Protein AF-D4IKH2-F1 (afdb_monomer_lite)

pLDDT: mean 87.15, std 9.0, range [51.66, 96.0]

Organism: NCBI:txid717959

Secondary structure (DSSP, 8-state):
-PPPHHHHHHHHHHHHHHHHHHHHHHHHHHHHHHHHHHHHHHHHHTT-EEEE-TTSS-EEEEEEETTEEEEEEEE--TTSS--EEEEEEEEEETTEEEEEETTEEEEEEEEGGGTEEEETTTEEEEEHHHHH-

Foldseek 3Di:
DDDDPVRVVVVVVVVVVVVVVVVVVVVVVVVVVVVVVVVLVVVCCLVAAKWAAPVRQKIKGWDADPQGIKMWIWGQDPVNPDIDIFIWDWHDDPNWIWIDGPNDIDTKDADVVQQWIQDVVRGIIHHPVVVPD

Sequence (133 aa):
MFKSKKKRAIESAIEHLSATLRHAAESLAAVADDVRVSRAEIRRDYICGGWTTPDLNRGLIISKLPEGYNAAIYTPPLNRKRTRLMRVFVRVDGDVLKACYDGVEHTITTNPLHDSITFPGYGTFLRDDQIFG

Structure (mmCIF, N/CA/C/O backbone):
data_AF-D4IKH2-F1
#
_entry.id   AF-D4IKH2-F1
#
loop_
_atom_site.group_PDB
_atom_site.id
_atom_site.type_symbol
_atom_site.label_atom_id
_atom_site.label_alt_id
_atom_site.label_comp_id
_atom_site.label_asym_id
_atom_site.label_entity_id
_atom_site.label_seq_id
_atom_site.pdbx_PDB_ins_code
_atom_site.Cartn_x
_atom_site.Cartn_y
_atom_site.Cartn_z
_atom_site.occupancy
_atom_site.B_iso_or_equiv
_atom_site.auth_seq_id
_atom_site.auth_comp_id
_atom_site.auth_asym_id
_atom_site.auth_atom_id
_atom_site.pdbx_PDB_model_num
ATOM 1 N N . MET A 1 1 ? -50.754 -10.958 41.513 1.00 51.66 1 MET A N 1
ATOM 2 C CA . MET A 1 1 ? -49.808 -10.306 42.449 1.00 51.66 1 MET A CA 1
ATOM 3 C C . MET A 1 1 ? -49.255 -9.041 41.789 1.00 51.66 1 MET A C 1
ATOM 5 O O . MET A 1 1 ? -48.460 -9.145 40.864 1.00 51.66 1 MET A O 1
ATOM 9 N N . PHE A 1 2 ? -49.737 -7.851 42.163 1.00 57.47 2 PHE A N 1
ATOM 10 C CA . PHE A 1 2 ? -49.299 -6.592 41.541 1.00 57.47 2 PHE A CA 1
ATOM 11 C C . PHE A 1 2 ? -47.876 -6.232 42.002 1.00 57.47 2 PHE A C 1
ATOM 13 O O . PHE A 1 2 ? -47.635 -6.074 43.196 1.00 57.47 2 PHE A O 1
ATOM 20 N N . LYS A 1 3 ? -46.920 -6.092 41.070 1.00 64.56 3 LYS A N 1
ATOM 21 C CA . LYS A 1 3 ? -45.571 -5.582 41.390 1.00 64.56 3 LYS A CA 1
ATOM 22 C C . LYS A 1 3 ? -45.677 -4.152 41.936 1.00 64.56 3 LYS A C 1
ATOM 24 O O . LYS A 1 3 ? -46.371 -3.329 41.330 1.00 64.56 3 LYS A O 1
ATOM 29 N N . SER A 1 4 ? -44.970 -3.857 43.032 1.00 81.00 4 SER A N 1
ATOM 30 C CA . SER A 1 4 ? -44.940 -2.513 43.625 1.00 81.00 4 SER A CA 1
ATOM 31 C C . SER A 1 4 ? -44.382 -1.483 42.632 1.00 81.00 4 SER A C 1
ATOM 33 O O . SER A 1 4 ? -43.549 -1.818 41.785 1.00 81.00 4 SER A O 1
ATOM 35 N N . LYS A 1 5 ? -44.819 -0.218 42.737 1.00 82.81 5 LYS A N 1
ATOM 36 C CA . LYS A 1 5 ? -44.325 0.887 41.888 1.00 82.81 5 LYS A CA 1
ATOM 37 C C . LYS A 1 5 ? -42.793 0.969 41.884 1.00 82.81 5 LYS A C 1
ATOM 39 O O . LYS A 1 5 ? -42.197 1.139 40.827 1.00 82.81 5 LYS A O 1
ATOM 44 N N . LYS A 1 6 ? -42.163 0.754 43.045 1.00 84.62 6 LYS A N 1
ATOM 45 C CA . LYS A 1 6 ? -40.702 0.741 43.202 1.00 84.62 6 LYS A CA 1
ATOM 46 C C . LYS A 1 6 ? -40.045 -0.366 4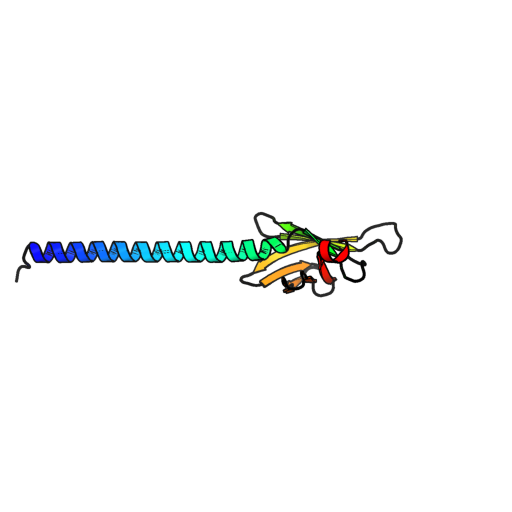2.371 1.00 84.62 6 LYS A C 1
ATOM 48 O O . LYS A 1 6 ? -39.041 -0.114 41.722 1.00 84.62 6 LYS A O 1
ATOM 53 N N . LYS A 1 7 ? -40.639 -1.565 42.333 1.00 89.12 7 LYS A N 1
ATOM 54 C CA . LYS A 1 7 ? -40.121 -2.685 41.531 1.00 89.12 7 LYS A CA 1
ATOM 55 C C . LYS A 1 7 ? -40.190 -2.396 40.027 1.00 89.12 7 LYS A C 1
ATOM 57 O O . LYS A 1 7 ? -39.214 -2.649 39.338 1.00 89.12 7 LYS A O 1
ATOM 62 N N . ARG A 1 8 ? -41.289 -1.810 39.533 1.00 87.75 8 ARG A N 1
ATOM 63 C CA . ARG A 1 8 ? -41.405 -1.421 38.110 1.00 87.75 8 ARG A CA 1
ATOM 64 C C . ARG A 1 8 ? -40.421 -0.320 37.719 1.00 87.75 8 ARG A C 1
ATOM 66 O O . ARG A 1 8 ? -39.852 -0.382 36.641 1.00 87.75 8 ARG A O 1
ATOM 73 N N . ALA A 1 9 ? -40.211 0.661 38.597 1.00 89.50 9 ALA A N 1
ATOM 74 C CA . ALA A 1 9 ? -39.242 1.729 38.357 1.00 89.50 9 ALA A CA 1
ATOM 75 C C . ALA A 1 9 ? -37.807 1.185 38.265 1.00 89.50 9 ALA A C 1
ATOM 77 O O . ALA A 1 9 ? -37.058 1.583 37.381 1.00 89.50 9 ALA A O 1
ATOM 78 N N . ILE A 1 10 ? -37.447 0.235 39.135 1.00 91.62 10 ILE A N 1
ATOM 79 C CA . ILE A 1 10 ? -36.143 -0.440 39.086 1.00 91.62 10 ILE A CA 1
ATOM 80 C C . ILE A 1 10 ? -36.005 -1.270 37.804 1.00 91.62 10 ILE A C 1
ATOM 82 O O . ILE A 1 10 ? -34.982 -1.174 37.139 1.00 91.62 10 ILE A O 1
ATOM 86 N N . GLU A 1 11 ? -37.025 -2.049 37.433 1.00 92.00 11 GLU A N 1
ATOM 87 C CA . GLU A 1 11 ? -37.016 -2.847 36.195 1.00 92.00 11 GLU A CA 1
ATOM 88 C C . GLU A 1 11 ? -36.828 -1.955 34.955 1.00 92.00 11 GLU A C 1
ATOM 90 O O . GLU A 1 11 ? -35.943 -2.219 34.146 1.00 92.00 11 GLU A O 1
ATOM 95 N N . SER A 1 12 ? -37.558 -0.841 34.868 1.00 93.19 12 SER A N 1
ATOM 96 C CA . SER A 1 12 ? -37.418 0.127 33.772 1.00 93.19 12 SER A CA 1
ATOM 97 C C . SER A 1 12 ? -36.043 0.811 33.749 1.00 93.19 12 SER A C 1
ATOM 99 O O . SER A 1 12 ? -35.470 0.998 32.677 1.00 93.19 12 SER A O 1
ATOM 101 N N . ALA A 1 13 ? -35.471 1.142 34.912 1.00 92.94 13 ALA A N 1
ATOM 102 C CA . ALA A 1 13 ? -34.124 1.710 34.991 1.00 92.94 13 ALA A CA 1
ATOM 103 C C . ALA A 1 13 ? -33.046 0.711 34.534 1.00 92.94 13 ALA A C 1
ATOM 105 O O . ALA A 1 13 ? -32.101 1.099 33.848 1.00 92.94 13 ALA A O 1
ATOM 106 N N . ILE A 1 14 ? -33.201 -0.574 34.872 1.00 94.75 14 ILE A N 1
ATOM 107 C CA . ILE A 1 14 ? -32.309 -1.649 34.414 1.00 94.75 14 ILE A CA 1
ATOM 108 C C . ILE A 1 14 ? -32.426 -1.839 32.900 1.00 94.75 14 ILE A C 1
ATOM 110 O O . ILE A 1 14 ? -31.402 -1.970 32.229 1.00 94.75 14 ILE A O 1
ATOM 114 N N . GLU A 1 15 ? -33.642 -1.837 32.349 1.00 95.25 15 GLU A N 1
ATOM 115 C CA . GLU A 1 15 ? -33.862 -1.930 30.900 1.00 95.25 15 GLU A CA 1
ATOM 116 C C . GLU A 1 15 ? -33.206 -0.762 30.163 1.00 95.25 15 GLU A C 1
ATOM 118 O O . GLU A 1 15 ? -32.464 -0.981 29.204 1.00 95.25 15 GLU A O 1
ATOM 123 N N . HIS A 1 16 ? -33.401 0.465 30.655 1.00 95.06 16 HIS A N 1
ATOM 124 C CA . HIS A 1 16 ? -32.779 1.648 30.072 1.00 95.06 16 HIS A CA 1
ATOM 125 C C . HIS A 1 16 ? -31.251 1.570 30.144 1.00 95.06 16 HIS A C 1
ATOM 127 O O . HIS A 1 16 ? -30.580 1.798 29.140 1.00 95.06 16 HIS A O 1
ATOM 133 N N . LEU A 1 17 ? -30.685 1.210 31.301 1.00 94.44 17 LEU A N 1
ATOM 134 C CA . LEU A 1 17 ? -29.238 1.051 31.450 1.00 94.44 17 LEU A CA 1
ATOM 135 C C . LEU A 1 17 ? -28.695 -0.027 30.502 1.00 94.44 17 LEU A C 1
ATOM 137 O O . LEU A 1 17 ? -27.667 0.177 29.865 1.00 94.44 17 LEU A O 1
ATOM 141 N N . SER A 1 18 ? -29.403 -1.148 30.365 1.00 95.00 18 SER A N 1
ATOM 142 C CA . SER A 1 18 ? -29.011 -2.243 29.469 1.00 95.00 18 SER A CA 1
ATOM 143 C C . SER A 1 18 ? -29.017 -1.811 28.002 1.00 95.00 18 SER A C 1
ATOM 145 O O . SER A 1 18 ? -28.102 -2.157 27.255 1.00 95.00 18 SER A O 1
ATOM 147 N N . ALA A 1 19 ? -30.015 -1.025 27.590 1.00 95.00 19 ALA A N 1
ATOM 148 C CA . ALA A 1 19 ? -30.075 -0.444 26.251 1.00 95.00 19 ALA A CA 1
ATOM 149 C C . A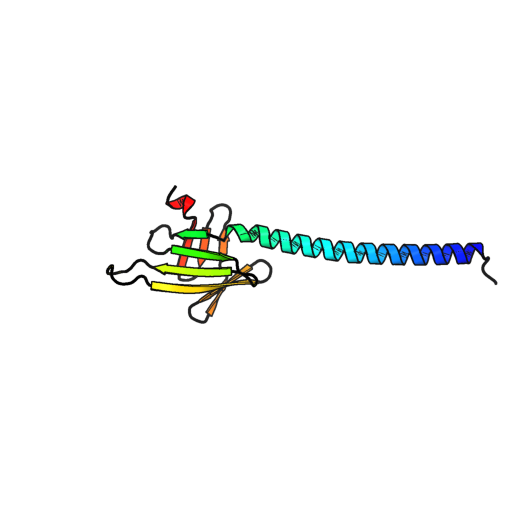LA A 1 19 ? -28.926 0.548 26.014 1.00 95.00 19 ALA A C 1
ATOM 151 O O . ALA A 1 19 ? -28.242 0.468 24.994 1.00 95.00 19 ALA A O 1
ATOM 152 N N . THR A 1 20 ? -28.650 1.428 26.982 1.00 95.50 20 THR A N 1
ATOM 153 C CA . THR A 1 20 ? -27.518 2.364 26.917 1.00 95.50 20 THR A CA 1
ATOM 154 C C . THR A 1 20 ? -26.181 1.630 26.798 1.00 95.50 20 THR A C 1
ATOM 156 O O . THR A 1 20 ? -25.351 2.003 25.972 1.00 95.50 20 THR A O 1
ATOM 159 N N . LEU A 1 21 ? -25.978 0.558 27.570 1.00 95.25 21 LEU A N 1
ATOM 160 C CA . LEU A 1 21 ? -24.758 -0.249 27.510 1.00 95.25 21 LEU A CA 1
ATOM 161 C C . LEU A 1 21 ? -24.589 -0.954 26.158 1.00 95.25 21 LEU A C 1
ATOM 163 O O . LEU A 1 21 ? -23.472 -0.997 25.645 1.00 95.25 21 LEU A O 1
ATOM 167 N N . ARG A 1 22 ? -25.671 -1.462 25.551 1.00 96.00 22 ARG A N 1
ATOM 168 C CA . ARG A 1 22 ? -25.613 -2.037 24.194 1.00 96.00 22 ARG A CA 1
ATOM 169 C C . ARG A 1 22 ? -25.185 -1.006 23.158 1.00 96.00 22 ARG A C 1
ATOM 171 O O . ARG A 1 22 ? -24.240 -1.264 22.422 1.00 96.00 22 ARG A O 1
ATOM 178 N N . HIS A 1 23 ? -25.805 0.171 23.154 1.00 94.62 23 HIS A N 1
ATOM 179 C CA . HIS A 1 23 ? -25.442 1.232 22.211 1.00 94.62 23 HIS A CA 1
ATOM 180 C C . HIS A 1 23 ? -24.003 1.722 22.390 1.00 94.62 23 HIS A C 1
ATOM 182 O O . HIS A 1 23 ? -23.309 1.985 21.407 1.00 94.62 23 HIS A O 1
ATOM 188 N N . ALA A 1 24 ? -23.526 1.809 23.634 1.00 94.75 24 ALA A N 1
ATOM 189 C CA . ALA A 1 24 ? -22.131 2.135 23.907 1.00 94.75 24 ALA A CA 1
ATOM 190 C C . ALA A 1 24 ? -21.179 1.060 23.352 1.00 94.75 24 ALA A C 1
ATOM 192 O O . ALA A 1 24 ? -20.163 1.401 22.751 1.00 94.75 24 ALA A O 1
ATOM 193 N N . ALA A 1 25 ? -21.517 -0.226 23.506 1.00 94.88 25 ALA A N 1
ATOM 194 C CA . ALA A 1 25 ? -20.720 -1.329 22.971 1.00 94.88 25 ALA A CA 1
ATOM 195 C C . ALA A 1 25 ? -20.684 -1.338 21.432 1.00 94.88 25 ALA A C 1
ATOM 197 O O . ALA A 1 25 ? -19.614 -1.512 20.853 1.00 94.88 25 ALA A O 1
ATOM 198 N N . GLU A 1 26 ? -21.820 -1.097 20.774 1.00 94.94 26 GLU A N 1
ATOM 199 C CA . GLU A 1 26 ? -21.912 -0.966 19.311 1.00 94.94 26 GLU A CA 1
ATOM 200 C C . GLU A 1 26 ? -21.072 0.211 18.796 1.00 94.94 26 GLU A C 1
ATOM 202 O O . GLU A 1 26 ? -20.294 0.060 17.855 1.00 94.94 26 GLU A O 1
ATOM 207 N N . SER A 1 27 ? -21.170 1.368 19.457 1.00 94.50 27 SER A N 1
ATOM 208 C CA . SER A 1 27 ? -20.388 2.561 19.103 1.00 94.50 27 SER A CA 1
ATOM 209 C C . SER A 1 27 ? -18.888 2.321 19.272 1.00 94.50 27 SER A C 1
ATOM 211 O O . SER A 1 27 ? -18.093 2.705 18.418 1.00 94.50 27 SER A O 1
ATOM 213 N N . LEU A 1 28 ? -18.488 1.652 20.358 1.00 94.38 28 LEU A N 1
ATOM 214 C CA . LEU A 1 28 ? -17.091 1.304 20.600 1.00 94.38 28 LEU A CA 1
ATOM 215 C C . LEU A 1 28 ? -16.558 0.321 19.550 1.00 94.38 28 LEU A C 1
ATOM 217 O O . LEU A 1 28 ? -15.420 0.471 19.113 1.00 94.38 28 LEU A O 1
ATOM 221 N N . ALA A 1 29 ? -17.367 -0.656 19.133 1.00 92.19 29 ALA A N 1
ATOM 222 C CA . ALA A 1 29 ? -16.996 -1.591 18.075 1.00 92.19 29 ALA A CA 1
ATOM 223 C C . ALA A 1 29 ? -16.753 -0.866 16.741 1.00 92.19 29 ALA A C 1
ATOM 225 O O . ALA A 1 29 ? -15.728 -1.102 16.106 1.00 92.19 29 ALA A O 1
ATOM 226 N N . ALA A 1 30 ? -17.627 0.076 16.370 1.00 91.31 30 ALA A N 1
ATOM 227 C CA . ALA A 1 30 ? -17.448 0.893 15.169 1.00 91.31 30 ALA A CA 1
ATOM 228 C C . ALA A 1 30 ? -16.155 1.729 15.221 1.00 91.31 30 ALA A C 1
ATOM 230 O O . ALA A 1 30 ? -15.354 1.692 14.290 1.00 91.31 30 ALA A O 1
ATOM 231 N N . VAL A 1 31 ? -15.891 2.407 16.345 1.00 91.12 31 VAL A N 1
ATOM 232 C CA . VAL A 1 31 ? -14.644 3.174 16.535 1.00 91.12 31 VAL A CA 1
ATOM 233 C C . VAL A 1 31 ? -13.411 2.269 16.455 1.00 91.12 31 VAL A C 1
ATOM 235 O O . VAL A 1 31 ? -12.393 2.654 15.881 1.00 91.12 31 VAL A O 1
ATOM 238 N N . ALA A 1 32 ? -13.476 1.062 17.019 1.00 88.00 32 ALA A N 1
ATOM 239 C CA . ALA A 1 32 ? -12.374 0.108 16.944 1.00 88.00 32 ALA A CA 1
ATOM 240 C C . ALA A 1 32 ? -12.082 -0.324 15.496 1.00 88.00 32 ALA A C 1
ATOM 242 O O . ALA A 1 32 ? -10.910 -0.436 15.121 1.00 88.00 32 ALA A O 1
ATOM 243 N N . ASP A 1 33 ? -13.118 -0.522 14.677 1.00 84.38 33 ASP A N 1
ATOM 244 C CA . ASP A 1 33 ? -12.965 -0.812 13.251 1.00 84.38 33 ASP A CA 1
ATOM 245 C C . ASP A 1 33 ? -12.371 0.371 12.475 1.00 84.38 33 ASP A C 1
ATOM 247 O O . ASP A 1 33 ? -11.411 0.174 11.723 1.00 84.38 33 ASP A O 1
ATOM 251 N N . ASP A 1 34 ? -12.833 1.598 12.720 1.00 80.94 34 ASP A N 1
ATOM 252 C CA . ASP A 1 34 ? -12.280 2.808 12.091 1.00 80.94 34 ASP A CA 1
ATOM 253 C C . ASP A 1 34 ? -10.796 3.003 12.430 1.00 80.94 34 ASP A C 1
ATOM 255 O O . ASP A 1 34 ? -9.969 3.298 11.558 1.00 80.94 34 ASP A O 1
ATOM 259 N N . VAL A 1 35 ? -10.416 2.779 13.693 1.00 82.56 35 VAL A N 1
ATOM 260 C CA . VAL A 1 35 ? -9.015 2.832 14.135 1.00 82.56 35 VAL A CA 1
ATOM 261 C C . VAL A 1 35 ? -8.189 1.737 13.462 1.00 82.56 35 VAL A C 1
ATOM 263 O O . VAL A 1 35 ? -7.048 1.983 13.059 1.00 82.56 35 VAL A O 1
ATOM 266 N N . ARG A 1 36 ? -8.739 0.526 13.308 1.00 80.12 36 ARG A N 1
ATOM 267 C CA . ARG A 1 36 ? -8.064 -0.583 12.621 1.00 80.12 36 ARG A CA 1
ATOM 268 C C . ARG A 1 36 ? -7.802 -0.248 11.152 1.00 80.12 36 ARG A C 1
ATOM 270 O O . ARG A 1 36 ? -6.685 -0.482 10.684 1.00 80.12 36 ARG A O 1
ATOM 277 N N . VAL A 1 37 ? -8.782 0.327 10.454 1.00 74.81 37 VAL A N 1
ATOM 278 C CA . VAL A 1 37 ? -8.646 0.786 9.061 1.00 74.81 37 VAL A CA 1
ATOM 279 C C . VAL A 1 37 ? -7.623 1.917 8.961 1.00 74.81 37 VAL A C 1
ATOM 281 O O . VAL A 1 37 ? -6.662 1.795 8.202 1.00 74.81 37 VAL A O 1
ATOM 284 N N . SER A 1 38 ? -7.745 2.952 9.796 1.00 76.00 38 SER A N 1
ATOM 285 C CA . SER A 1 38 ? -6.826 4.102 9.814 1.00 76.00 38 SER A CA 1
ATOM 286 C C . SER A 1 38 ? -5.383 3.673 10.078 1.00 76.00 38 SER A C 1
ATOM 288 O O . SER A 1 38 ? -4.448 4.119 9.417 1.00 76.00 38 SER A O 1
ATOM 290 N N . ARG A 1 39 ? -5.173 2.732 11.007 1.00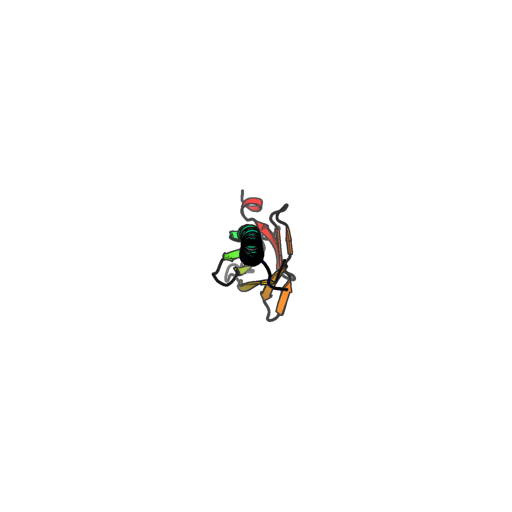 79.12 39 ARG A N 1
ATOM 291 C CA . ARG A 1 39 ? -3.849 2.154 11.270 1.00 79.12 39 ARG A CA 1
ATOM 292 C C . ARG A 1 39 ? -3.304 1.423 10.048 1.00 79.12 39 ARG A C 1
ATOM 294 O O . ARG A 1 39 ? -2.103 1.487 9.801 1.00 79.12 39 ARG A O 1
ATOM 301 N N . ALA A 1 40 ? -4.149 0.702 9.317 1.00 71.94 40 ALA A N 1
ATOM 302 C CA . ALA A 1 40 ? -3.752 -0.022 8.115 1.00 71.94 40 ALA A CA 1
ATOM 303 C C . ALA A 1 40 ? -3.418 0.928 6.951 1.00 71.94 40 ALA A C 1
ATOM 305 O O . ALA A 1 40 ? -2.524 0.631 6.163 1.00 71.94 40 ALA A O 1
ATOM 306 N N . GLU A 1 41 ? -4.095 2.069 6.865 1.00 73.50 41 GLU A N 1
ATOM 307 C CA . GLU A 1 41 ? -3.813 3.132 5.899 1.00 73.50 41 GLU A CA 1
ATOM 308 C C . GLU A 1 41 ? -2.500 3.859 6.219 1.00 73.50 41 GLU A C 1
ATOM 310 O O . GLU A 1 41 ? -1.613 3.911 5.372 1.00 73.50 41 GLU A O 1
ATOM 315 N N . ILE A 1 42 ? -2.301 4.294 7.469 1.00 77.69 42 ILE A N 1
ATOM 316 C CA . ILE A 1 42 ? -1.030 4.883 7.937 1.00 77.69 42 ILE A CA 1
ATOM 317 C C . ILE A 1 42 ? 0.128 3.910 7.697 1.00 77.69 42 ILE A C 1
ATOM 319 O O . ILE A 1 42 ? 1.202 4.288 7.233 1.00 77.69 42 ILE A O 1
ATOM 323 N N . ARG A 1 43 ? -0.104 2.620 7.966 1.00 76.50 43 ARG A N 1
ATOM 324 C CA . ARG A 1 43 ? 0.852 1.548 7.678 1.00 76.50 43 ARG A CA 1
ATOM 325 C C . ARG A 1 43 ? 1.150 1.375 6.205 1.00 76.50 43 ARG A C 1
ATOM 327 O O . ARG A 1 43 ? 2.082 0.647 5.932 1.00 76.50 43 ARG A O 1
ATOM 334 N N . ARG A 1 44 ? 0.379 1.919 5.273 1.00 81.62 44 ARG A N 1
ATOM 335 C CA . ARG A 1 44 ? 0.628 1.790 3.833 1.00 81.62 44 ARG A CA 1
ATOM 336 C C . ARG A 1 44 ? 1.066 3.097 3.209 1.00 81.62 44 ARG A C 1
ATOM 338 O O . ARG A 1 44 ? 1.677 3.052 2.156 1.00 81.62 44 ARG A O 1
ATOM 345 N N . ASP A 1 45 ? 0.869 4.233 3.864 1.00 83.38 45 ASP A N 1
ATOM 346 C CA . ASP A 1 45 ? 1.342 5.522 3.359 1.00 83.38 45 ASP A CA 1
ATOM 347 C C . ASP A 1 45 ? 2.860 5.560 3.130 1.00 83.38 45 ASP A C 1
ATOM 349 O O . ASP A 1 45 ? 3.303 6.235 2.202 1.00 83.38 45 ASP A O 1
ATOM 353 N N . TYR A 1 46 ? 3.650 4.751 3.853 1.00 86.00 46 TYR A N 1
ATOM 354 C CA . TYR A 1 46 ? 5.088 4.611 3.576 1.00 86.00 46 TYR A CA 1
ATOM 355 C C . TYR A 1 46 ? 5.387 4.104 2.156 1.00 86.00 46 TYR A C 1
ATOM 357 O O . TYR A 1 46 ? 6.476 4.359 1.647 1.00 86.00 46 TYR A O 1
ATOM 365 N N . ILE A 1 47 ? 4.449 3.405 1.494 1.00 90.56 47 ILE A N 1
ATOM 366 C CA . ILE A 1 47 ? 4.675 2.903 0.133 1.00 90.56 47 ILE A CA 1
ATOM 367 C C . ILE A 1 47 ? 4.739 4.048 -0.891 1.00 90.56 47 ILE A C 1
ATOM 369 O O . ILE A 1 47 ? 5.262 3.871 -1.989 1.00 90.56 47 ILE A O 1
ATOM 373 N N . CYS A 1 48 ? 4.213 5.230 -0.554 1.00 92.50 48 CYS A N 1
ATOM 374 C CA . CYS A 1 48 ? 4.186 6.382 -1.451 1.00 92.50 48 CYS A CA 1
ATOM 375 C C . CYS A 1 48 ? 5.577 6.990 -1.614 1.00 92.50 48 CYS A C 1
ATOM 377 O O . CYS A 1 48 ? 6.287 7.193 -0.629 1.00 92.50 48 CYS A O 1
ATOM 379 N N . GLY A 1 49 ? 5.945 7.335 -2.844 1.00 93.44 49 GLY A N 1
ATOM 380 C CA . GLY A 1 49 ? 7.244 7.922 -3.167 1.00 93.44 49 GLY A CA 1
ATOM 381 C C . GLY A 1 49 ? 7.935 7.236 -4.338 1.00 93.44 49 GLY A C 1
ATOM 382 O O . GLY A 1 49 ? 7.314 6.456 -5.067 1.00 93.44 49 GLY A O 1
ATOM 383 N N . GLY A 1 50 ? 9.209 7.582 -4.516 1.00 94.38 50 GLY A N 1
ATOM 384 C CA . GLY A 1 50 ? 10.105 7.008 -5.513 1.00 94.38 50 GLY A CA 1
ATOM 385 C C . GLY A 1 50 ? 10.845 5.780 -4.985 1.00 94.38 50 GLY A C 1
ATOM 386 O O . GLY A 1 50 ? 11.208 5.700 -3.806 1.00 94.38 50 GLY A O 1
ATOM 387 N N . TRP A 1 51 ? 11.010 4.809 -5.872 1.00 95.69 51 TRP A N 1
ATOM 388 C CA . TRP A 1 51 ? 11.663 3.538 -5.627 1.00 95.69 51 TRP A CA 1
ATOM 389 C C . TRP A 1 51 ? 12.463 3.132 -6.862 1.00 95.69 51 TRP A C 1
ATOM 391 O O . TRP A 1 51 ? 12.019 3.336 -7.993 1.00 95.69 51 TRP A O 1
ATOM 401 N N . THR A 1 52 ? 13.589 2.461 -6.665 1.00 94.69 52 THR A N 1
ATOM 402 C CA . THR A 1 52 ? 14.496 2.060 -7.741 1.00 94.69 52 THR A CA 1
ATOM 403 C C . THR A 1 52 ? 14.983 0.629 -7.522 1.00 94.69 52 THR A C 1
ATOM 405 O O . THR A 1 52 ? 15.135 0.168 -6.390 1.00 94.69 52 THR A O 1
ATOM 408 N N . THR A 1 53 ? 15.166 -0.142 -8.594 1.00 93.81 53 THR A N 1
ATOM 409 C CA . THR A 1 53 ? 15.736 -1.491 -8.475 1.00 93.81 53 THR A CA 1
ATOM 410 C C . THR A 1 53 ? 17.227 -1.423 -8.118 1.00 93.81 53 THR A C 1
ATOM 412 O O . THR A 1 53 ? 17.903 -0.484 -8.538 1.00 93.81 53 THR A O 1
ATOM 415 N N . PRO A 1 54 ? 17.786 -2.419 -7.401 1.00 89.31 54 PRO A N 1
ATOM 416 C CA . PRO A 1 54 ? 19.201 -2.416 -7.006 1.00 89.31 54 PRO A CA 1
ATOM 417 C C . PRO A 1 54 ? 20.190 -2.281 -8.171 1.00 89.31 54 PRO A C 1
ATOM 419 O O . PRO A 1 54 ? 21.287 -1.761 -8.008 1.00 89.31 54 PRO A O 1
ATOM 422 N N . ASP A 1 55 ? 19.807 -2.761 -9.352 1.00 88.38 55 ASP A N 1
ATOM 423 C CA . ASP A 1 55 ? 20.600 -2.701 -10.580 1.00 88.38 55 ASP A CA 1
ATOM 424 C C . ASP A 1 55 ? 20.401 -1.401 -11.382 1.00 88.38 55 ASP A C 1
ATOM 426 O O . ASP A 1 55 ? 20.950 -1.268 -12.473 1.00 88.38 55 ASP A O 1
ATOM 430 N N . LEU A 1 56 ? 19.601 -0.458 -10.866 1.00 83.94 56 LEU A N 1
ATOM 431 C CA . LEU A 1 56 ? 19.259 0.833 -11.476 1.00 83.94 56 LEU A CA 1
ATOM 432 C C . LEU A 1 56 ? 18.604 0.726 -12.865 1.00 83.94 56 LEU A C 1
ATOM 434 O O . LEU A 1 56 ? 18.522 1.705 -13.611 1.00 83.94 56 LEU A O 1
ATOM 438 N N . ASN A 1 57 ? 18.099 -0.458 -13.215 1.00 86.88 57 ASN A N 1
ATOM 439 C CA . ASN A 1 57 ? 17.484 -0.716 -14.512 1.00 86.88 57 ASN A CA 1
ATOM 440 C C . ASN A 1 57 ? 15.987 -0.432 -14.534 1.00 86.88 57 ASN A C 1
ATOM 442 O O . ASN A 1 57 ? 15.370 -0.540 -15.593 1.00 86.88 57 ASN A O 1
ATOM 446 N N . ARG A 1 58 ? 15.355 -0.138 -13.400 1.00 91.06 58 ARG A N 1
ATOM 447 C CA . ARG A 1 58 ? 13.942 0.235 -13.329 1.00 91.06 58 ARG A CA 1
ATOM 448 C C . ARG A 1 58 ? 13.736 1.173 -12.159 1.00 91.06 58 ARG A C 1
ATOM 450 O O . ARG A 1 58 ? 14.397 1.049 -11.133 1.00 91.06 58 ARG A O 1
ATOM 457 N N . GLY A 1 59 ? 12.757 2.047 -12.290 1.00 92.88 59 GLY A N 1
ATOM 458 C CA . GLY A 1 59 ? 12.208 2.717 -11.129 1.00 92.88 59 GLY A CA 1
ATOM 459 C C . GLY A 1 59 ? 10.696 2.684 -11.119 1.00 92.88 59 GLY A C 1
ATOM 460 O O . GLY A 1 59 ? 10.044 2.194 -12.046 1.00 92.88 59 GLY A O 1
ATOM 461 N N . LEU A 1 60 ? 10.163 3.132 -10.000 1.00 94.81 60 LEU A N 1
ATOM 462 C CA . LEU A 1 60 ? 8.792 2.968 -9.584 1.00 94.81 60 LEU A CA 1
ATOM 463 C C . LEU A 1 60 ? 8.398 4.210 -8.793 1.00 94.81 60 LEU A C 1
ATOM 465 O O . LEU A 1 60 ? 9.032 4.557 -7.806 1.00 94.81 60 LEU A O 1
ATOM 469 N N . ILE A 1 61 ? 7.324 4.868 -9.209 1.00 95.06 61 ILE A N 1
ATOM 470 C CA . ILE A 1 61 ? 6.696 5.930 -8.419 1.00 95.06 61 ILE A CA 1
ATOM 471 C C . ILE A 1 61 ? 5.332 5.429 -7.987 1.00 95.06 61 ILE A C 1
ATOM 473 O O . ILE A 1 61 ? 4.558 4.994 -8.839 1.00 95.06 61 ILE A O 1
ATOM 477 N N . ILE A 1 62 ? 5.035 5.511 -6.691 1.00 95.00 62 ILE A N 1
ATOM 478 C CA . ILE A 1 62 ? 3.713 5.206 -6.138 1.00 95.00 62 ILE A CA 1
ATOM 479 C C . ILE A 1 62 ? 3.100 6.478 -5.563 1.00 95.00 62 ILE A C 1
ATOM 481 O O . ILE A 1 62 ? 3.716 7.178 -4.759 1.00 95.00 62 ILE A O 1
ATOM 485 N N . SER A 1 63 ? 1.866 6.765 -5.962 1.00 92.50 63 SER A N 1
ATOM 486 C CA . SER A 1 63 ? 1.067 7.891 -5.489 1.00 92.50 63 SER A CA 1
ATOM 487 C C . SER A 1 63 ? -0.234 7.396 -4.868 1.00 92.50 63 SER A C 1
ATOM 489 O O . SER A 1 63 ? -0.895 6.513 -5.417 1.00 92.50 63 SER A O 1
ATOM 491 N N . LYS A 1 64 ? -0.618 7.989 -3.737 1.00 90.25 64 LYS A N 1
ATOM 492 C CA . LYS A 1 64 ? -1.916 7.756 -3.101 1.00 90.25 64 LYS A CA 1
ATOM 493 C C . LYS A 1 64 ? -3.027 8.450 -3.888 1.00 90.25 64 LYS A C 1
ATOM 495 O O . LYS A 1 64 ? -2.865 9.586 -4.328 1.00 90.25 64 LYS A O 1
ATOM 500 N N . LEU A 1 65 ? -4.149 7.763 -4.043 1.00 83.94 65 LEU A N 1
ATOM 501 C CA . LEU A 1 65 ? -5.395 8.249 -4.627 1.00 83.94 65 LEU A CA 1
ATOM 502 C C . LEU A 1 65 ? -6.548 8.013 -3.634 1.00 83.94 65 LEU A C 1
ATOM 504 O O . LEU A 1 65 ? -6.408 7.181 -2.739 1.00 83.94 65 LEU A O 1
ATOM 508 N N . PRO A 1 66 ? -7.707 8.681 -3.797 1.00 79.00 66 PRO A N 1
ATOM 509 C CA . PRO A 1 66 ? -8.866 8.461 -2.927 1.00 79.00 66 PRO A CA 1
ATOM 510 C C . PRO A 1 66 ? -9.327 6.998 -2.850 1.00 79.00 66 PRO A C 1
ATOM 512 O O . PRO A 1 66 ? -9.791 6.556 -1.808 1.00 79.00 66 PRO A O 1
ATOM 515 N N . GLU A 1 67 ? -9.170 6.241 -3.940 1.00 75.19 67 GLU A N 1
ATOM 516 C CA . GLU A 1 67 ? -9.616 4.843 -4.037 1.00 75.19 67 GLU A CA 1
ATOM 517 C C . GLU A 1 67 ? -8.476 3.815 -3.899 1.00 75.19 67 GLU A C 1
ATOM 519 O O . GLU A 1 67 ? -8.676 2.623 -4.130 1.00 75.19 67 GLU A O 1
ATOM 524 N N . GLY A 1 68 ? -7.261 4.246 -3.535 1.00 82.88 68 GLY A N 1
ATOM 525 C CA . GLY A 1 68 ? -6.118 3.347 -3.365 1.00 82.88 68 GLY A CA 1
ATOM 526 C C . GLY A 1 68 ? -4.801 3.975 -3.795 1.00 82.88 68 GLY A C 1
ATOM 527 O O . GLY A 1 68 ? -4.462 5.080 -3.383 1.00 82.88 68 GLY A O 1
ATOM 528 N N . TYR A 1 69 ? -4.033 3.267 -4.618 1.00 90.50 69 TYR A N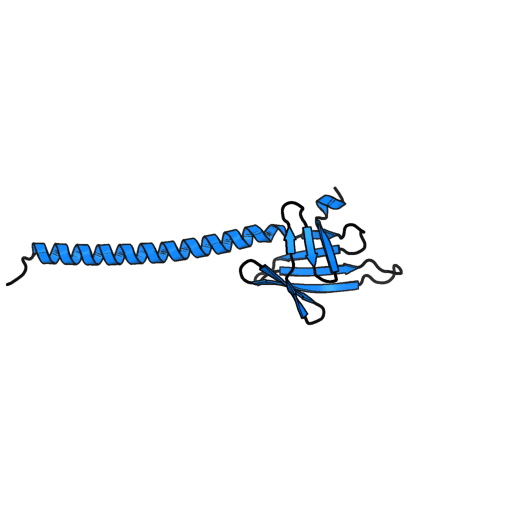 1
ATOM 529 C CA . TYR A 1 69 ? -2.716 3.713 -5.055 1.00 90.50 69 TYR A CA 1
ATOM 530 C C . TYR A 1 69 ? -2.570 3.554 -6.568 1.00 90.50 69 TYR A C 1
ATOM 532 O O . TYR A 1 69 ? -3.073 2.620 -7.191 1.00 90.50 69 TYR A O 1
ATOM 540 N N . ASN A 1 70 ? -1.842 4.474 -7.179 1.00 91.00 70 ASN A N 1
ATOM 541 C CA . ASN A 1 70 ? -1.409 4.345 -8.559 1.00 91.00 70 ASN A CA 1
ATOM 542 C C . ASN A 1 70 ? 0.106 4.269 -8.579 1.00 91.00 70 ASN A C 1
ATOM 544 O O . ASN A 1 70 ? 0.783 5.038 -7.900 1.00 91.00 70 ASN A O 1
ATOM 548 N N . ALA A 1 71 ? 0.624 3.336 -9.355 1.00 93.88 71 ALA A N 1
ATOM 549 C CA . ALA A 1 71 ? 2.038 3.107 -9.505 1.00 93.88 71 ALA A CA 1
ATOM 550 C C . ALA A 1 71 ? 2.432 3.234 -10.975 1.00 93.88 71 ALA A C 1
ATOM 552 O O . ALA A 1 71 ? 1.658 2.941 -11.887 1.00 93.88 71 ALA A O 1
ATOM 553 N N . ALA A 1 72 ? 3.657 3.669 -11.222 1.00 93.94 72 ALA A N 1
ATOM 554 C CA . ALA A 1 72 ? 4.220 3.685 -12.558 1.00 93.94 72 ALA A CA 1
ATOM 555 C C . ALA A 1 72 ? 5.618 3.087 -12.528 1.00 93.94 72 ALA A C 1
ATOM 557 O O . ALA A 1 72 ? 6.486 3.611 -11.835 1.00 93.94 72 ALA A O 1
ATOM 558 N N . ILE A 1 73 ? 5.828 2.015 -13.292 1.00 93.56 73 ILE A N 1
ATOM 559 C CA . ILE A 1 73 ? 7.144 1.404 -13.475 1.00 93.56 73 ILE A CA 1
ATOM 560 C C . ILE A 1 73 ? 7.758 1.990 -14.742 1.00 93.56 73 ILE A C 1
ATOM 562 O O . ILE A 1 73 ? 7.180 1.887 -15.830 1.00 93.56 73 ILE A O 1
ATOM 566 N N . TYR A 1 74 ? 8.929 2.601 -14.610 1.00 89.81 74 TYR A N 1
ATOM 567 C CA . TYR A 1 74 ? 9.717 3.099 -15.726 1.00 89.81 74 TYR A CA 1
ATOM 568 C C . TYR A 1 74 ? 10.969 2.254 -15.915 1.00 89.81 74 TYR A C 1
ATOM 570 O O . TYR A 1 74 ? 11.661 1.894 -14.968 1.00 89.81 74 TYR A O 1
ATOM 578 N N . THR A 1 75 ? 11.267 1.933 -17.168 1.00 85.75 75 THR A N 1
ATOM 579 C CA . THR A 1 75 ? 12.520 1.281 -17.560 1.00 85.75 75 THR A CA 1
ATOM 580 C C . THR A 1 75 ? 13.357 2.294 -18.342 1.00 85.75 75 THR A C 1
ATOM 582 O O . THR A 1 75 ? 12.827 2.882 -19.298 1.00 85.75 75 THR A O 1
ATOM 585 N N . PRO A 1 76 ? 14.634 2.520 -17.974 1.00 72.12 76 PRO A N 1
ATOM 586 C CA . PRO A 1 76 ? 15.558 3.335 -18.731 1.00 72.12 76 PRO A CA 1
ATOM 587 C C . PRO A 1 76 ? 15.589 2.888 -20.194 1.00 72.12 76 PRO A C 1
ATOM 589 O O . PRO A 1 76 ? 15.425 1.705 -20.512 1.00 72.12 76 PRO A O 1
ATOM 592 N N . PRO A 1 77 ? 15.783 3.831 -21.118 1.00 68.50 77 PRO A N 1
ATOM 593 C CA . PRO A 1 77 ? 15.809 3.524 -22.534 1.00 68.50 77 PRO A CA 1
ATOM 594 C C . PRO A 1 77 ? 17.004 2.623 -22.877 1.00 68.50 77 PRO A C 1
ATOM 596 O O . PRO A 1 77 ? 18.145 3.069 -22.785 1.00 68.50 77 PRO A O 1
ATOM 599 N N . LEU A 1 78 ? 16.741 1.420 -23.408 1.00 64.00 78 LEU A N 1
ATOM 600 C CA . LEU A 1 78 ? 17.766 0.512 -23.963 1.00 64.00 78 LEU A CA 1
ATOM 601 C C . LEU A 1 78 ? 18.719 1.225 -24.947 1.00 64.00 78 LEU A C 1
ATOM 603 O O . LEU A 1 78 ? 19.903 0.927 -24.979 1.00 64.00 78 LEU A O 1
ATOM 607 N N . ASN A 1 79 ? 18.213 2.219 -25.695 1.00 68.56 79 ASN A N 1
ATOM 608 C CA . ASN A 1 79 ? 18.960 2.966 -26.718 1.00 68.56 79 ASN A CA 1
ATOM 609 C C . ASN A 1 79 ? 18.887 4.499 -26.546 1.00 68.56 79 ASN A C 1
ATOM 611 O O . ASN A 1 79 ? 18.885 5.222 -27.541 1.00 68.56 79 ASN A O 1
ATOM 615 N N . ARG A 1 80 ? 18.727 5.023 -25.320 1.00 62.22 80 ARG A N 1
ATOM 616 C CA . ARG A 1 80 ? 18.593 6.477 -25.016 1.00 62.22 80 ARG A CA 1
ATOM 617 C C . ARG A 1 80 ? 17.463 7.250 -25.731 1.00 62.22 80 ARG A C 1
ATOM 619 O O . ARG A 1 80 ? 17.373 8.460 -25.579 1.00 62.22 80 ARG A O 1
ATOM 626 N N . LYS A 1 81 ? 16.588 6.584 -26.496 1.00 67.56 81 LYS A N 1
ATOM 627 C CA . LYS A 1 81 ? 15.563 7.245 -27.331 1.00 67.56 81 LYS A CA 1
ATOM 628 C C . LYS A 1 81 ? 14.163 7.307 -26.716 1.00 67.56 81 LYS A C 1
ATOM 630 O O . LYS A 1 81 ? 13.442 8.256 -27.001 1.00 67.56 81 LYS A O 1
ATOM 635 N N . ARG A 1 82 ? 13.743 6.308 -25.926 1.00 68.19 82 ARG A N 1
ATOM 636 C CA . ARG A 1 82 ? 12.403 6.266 -25.306 1.00 68.19 82 ARG A CA 1
ATOM 637 C C . ARG A 1 82 ? 12.399 5.495 -23.992 1.00 68.19 82 ARG A C 1
ATOM 639 O O . ARG A 1 82 ? 12.720 4.309 -23.981 1.00 68.19 82 ARG A O 1
ATOM 646 N N . THR A 1 83 ? 11.999 6.159 -22.916 1.00 74.00 83 THR A N 1
ATOM 647 C CA . THR A 1 83 ? 11.661 5.515 -21.642 1.00 74.00 83 THR A CA 1
ATOM 648 C C . THR A 1 83 ? 10.360 4.739 -21.817 1.00 74.00 83 THR A C 1
ATOM 650 O O . THR A 1 83 ? 9.382 5.281 -22.340 1.00 74.00 83 THR A O 1
ATOM 653 N N . ARG A 1 84 ? 10.329 3.471 -21.394 1.00 82.56 84 ARG A N 1
ATOM 654 C CA . ARG A 1 84 ? 9.078 2.705 -21.330 1.00 82.56 84 ARG A CA 1
ATOM 655 C C . ARG A 1 84 ? 8.426 2.989 -19.986 1.00 82.56 84 ARG A C 1
ATOM 657 O O . ARG A 1 84 ? 9.061 2.779 -18.959 1.00 82.56 84 ARG A O 1
ATOM 664 N N . LEU A 1 85 ? 7.181 3.453 -20.012 1.00 87.31 85 LEU A N 1
ATOM 665 C CA . LEU A 1 85 ? 6.361 3.672 -18.826 1.00 87.31 85 LEU A CA 1
ATOM 666 C C . LEU A 1 85 ? 5.207 2.672 -18.829 1.00 87.31 85 LEU A C 1
ATOM 668 O O . LEU A 1 85 ? 4.457 2.600 -19.803 1.00 87.31 85 LEU A O 1
ATOM 672 N N . MET A 1 86 ? 5.051 1.933 -17.739 1.00 90.06 86 MET A N 1
ATOM 673 C CA . MET A 1 86 ? 3.893 1.087 -17.489 1.00 90.06 86 MET A CA 1
ATOM 674 C C . MET A 1 86 ? 3.116 1.648 -16.304 1.00 90.06 86 MET A C 1
ATOM 676 O O . MET A 1 86 ? 3.679 1.831 -15.228 1.00 90.06 86 MET A O 1
ATOM 680 N N . ARG A 1 87 ? 1.824 1.913 -16.503 1.00 88.62 87 ARG A N 1
ATOM 681 C CA . ARG A 1 87 ? 0.908 2.262 -15.413 1.00 88.62 87 ARG A CA 1
ATOM 682 C C . ARG A 1 87 ? 0.432 0.988 -14.729 1.00 88.62 87 ARG A C 1
ATOM 684 O O . ARG A 1 87 ? 0.113 0.017 -15.409 1.00 88.62 87 ARG A O 1
ATOM 691 N N . VAL A 1 88 ? 0.380 1.022 -13.408 1.00 90.94 88 VAL A N 1
ATOM 692 C CA . VAL A 1 88 ? 0.025 -0.101 -12.550 1.00 90.94 88 VAL A CA 1
ATOM 693 C C . VAL A 1 88 ? -0.984 0.388 -11.523 1.00 90.94 88 VAL A C 1
ATOM 695 O O . VAL A 1 88 ? -0.691 1.277 -10.728 1.00 90.94 88 VAL A O 1
ATOM 698 N N . PHE A 1 89 ? -2.175 -0.199 -11.517 1.00 88.62 89 PHE A N 1
ATOM 699 C CA . PHE A 1 89 ? -3.172 0.108 -10.495 1.00 88.62 89 PHE A CA 1
ATOM 700 C C . PHE A 1 89 ? -2.902 -0.745 -9.267 1.00 88.62 89 PHE A C 1
ATOM 702 O O . PHE A 1 89 ? -2.825 -1.968 -9.386 1.00 88.62 89 PHE A O 1
ATOM 709 N N . VAL A 1 90 ? -2.755 -0.113 -8.106 1.00 91.38 90 VAL A N 1
ATOM 710 C CA . VAL A 1 90 ? -2.468 -0.792 -6.844 1.00 91.38 90 VAL A CA 1
ATOM 711 C C . VAL A 1 90 ? -3.647 -0.598 -5.897 1.00 91.38 90 VAL A C 1
ATOM 713 O O . VAL A 1 90 ? -4.033 0.522 -5.569 1.00 91.38 90 VAL A O 1
ATOM 716 N N . ARG A 1 91 ? -4.225 -1.701 -5.431 1.00 87.88 91 ARG A N 1
ATOM 717 C CA . ARG A 1 91 ? -5.349 -1.703 -4.492 1.00 87.88 91 ARG A CA 1
ATOM 718 C C . ARG A 1 91 ? -4.994 -2.455 -3.220 1.00 87.88 91 ARG A C 1
ATOM 720 O O . ARG A 1 91 ? -4.139 -3.341 -3.209 1.00 87.88 91 ARG A O 1
ATOM 727 N N . VAL A 1 92 ? -5.687 -2.101 -2.150 1.00 86.25 92 VAL A N 1
ATOM 728 C CA . VAL A 1 92 ? -5.635 -2.821 -0.881 1.00 86.25 92 VAL A CA 1
ATOM 729 C C . VAL A 1 92 ? -6.713 -3.899 -0.894 1.00 86.25 92 VAL A C 1
ATOM 731 O O . VAL A 1 92 ? -7.857 -3.623 -1.243 1.00 86.25 92 VAL A O 1
ATOM 734 N N . ASP A 1 93 ? -6.349 -5.118 -0.510 1.00 85.75 93 ASP A N 1
ATOM 735 C CA . ASP A 1 93 ? -7.272 -6.242 -0.357 1.00 85.75 93 ASP A CA 1
ATOM 736 C C . ASP A 1 93 ? -7.042 -6.887 1.016 1.00 85.75 93 ASP A C 1
ATOM 738 O O . ASP A 1 93 ? -6.087 -7.637 1.220 1.00 85.75 93 ASP A O 1
ATOM 742 N N . GLY A 1 94 ? -7.846 -6.495 2.008 1.00 83.50 94 GLY A N 1
ATOM 743 C CA . GLY A 1 94 ? -7.617 -6.856 3.408 1.00 83.50 94 GLY A CA 1
ATOM 744 C C . GLY A 1 94 ? -6.246 -6.382 3.903 1.00 83.50 94 GLY A C 1
ATOM 745 O O . GLY A 1 94 ? -5.986 -5.178 3.991 1.00 83.50 94 GLY A O 1
ATOM 746 N N . ASP A 1 95 ? -5.362 -7.330 4.215 1.00 80.25 95 ASP A N 1
ATOM 747 C CA . ASP A 1 95 ? -3.990 -7.058 4.657 1.00 80.25 95 ASP A CA 1
ATOM 748 C C . ASP A 1 95 ? -2.968 -7.026 3.513 1.00 80.25 95 ASP A C 1
ATOM 750 O O . ASP A 1 95 ? -1.859 -6.521 3.703 1.00 80.25 95 ASP A O 1
ATOM 754 N N . VAL A 1 96 ? -3.332 -7.479 2.311 1.00 87.12 96 VAL A N 1
ATOM 755 C CA . VAL A 1 96 ? -2.407 -7.574 1.176 1.00 87.12 96 VAL A CA 1
ATOM 756 C C . VAL A 1 96 ? -2.542 -6.397 0.212 1.00 87.12 96 VAL A C 1
ATOM 758 O O . VAL A 1 96 ? -3.573 -5.726 0.135 1.00 87.12 96 VAL A O 1
ATOM 761 N N . LEU A 1 97 ? -1.473 -6.149 -0.542 1.00 90.75 97 LEU A N 1
ATOM 762 C CA . LEU A 1 97 ? -1.478 -5.228 -1.670 1.00 90.75 97 LEU A CA 1
ATOM 763 C C . LEU A 1 97 ? -1.573 -6.027 -2.969 1.00 90.75 97 LEU A C 1
ATOM 765 O O . LEU A 1 97 ? -0.858 -7.013 -3.176 1.00 90.75 97 LEU A O 1
ATOM 769 N N . LYS A 1 98 ? -2.467 -5.586 -3.847 1.00 93.00 98 LYS A N 1
ATOM 770 C CA . LYS A 1 98 ? -2.683 -6.151 -5.175 1.00 93.00 98 LYS A CA 1
ATOM 771 C C . LYS A 1 98 ? -2.311 -5.118 -6.218 1.00 93.00 98 LYS A C 1
ATOM 773 O O . LYS A 1 98 ? -2.632 -3.945 -6.056 1.00 93.00 98 LYS A O 1
ATOM 778 N N . ALA A 1 99 ? -1.663 -5.551 -7.284 1.00 93.56 99 ALA A N 1
ATOM 779 C CA . ALA A 1 99 ? -1.308 -4.715 -8.414 1.00 93.56 99 ALA A CA 1
ATOM 780 C C . ALA A 1 99 ? -1.820 -5.352 -9.704 1.00 93.56 99 ALA A C 1
ATOM 782 O O . ALA A 1 99 ? -1.616 -6.544 -9.920 1.00 93.56 99 ALA A O 1
ATOM 783 N N . CYS A 1 100 ? -2.461 -4.564 -10.561 1.00 92.12 100 CYS A N 1
ATOM 784 C CA . CYS A 1 100 ? -2.890 -5.005 -11.883 1.00 92.12 100 CYS A CA 1
ATOM 785 C C . CYS A 1 100 ? -1.936 -4.456 -12.946 1.00 92.12 100 CYS A C 1
ATOM 787 O O . CYS A 1 100 ? -1.807 -3.237 -13.105 1.00 92.12 100 CYS A O 1
ATOM 789 N N . TYR A 1 101 ? -1.265 -5.361 -13.653 1.00 89.94 101 TYR A N 1
ATOM 790 C CA . TYR A 1 101 ? -0.375 -5.065 -14.774 1.00 89.94 101 TYR A CA 1
ATOM 791 C C . TYR A 1 101 ? -0.363 -6.242 -15.750 1.00 89.94 101 TYR A C 1
ATOM 793 O O . TYR A 1 101 ? -0.701 -7.362 -15.387 1.00 89.94 101 TYR A O 1
ATOM 801 N N . ASP A 1 102 ? -0.056 -5.971 -17.021 1.00 86.62 102 ASP A N 1
ATOM 802 C CA . ASP A 1 102 ? -0.089 -6.973 -18.100 1.00 86.62 102 ASP A CA 1
ATOM 803 C C . ASP A 1 102 ? -1.428 -7.740 -18.220 1.00 86.62 102 ASP A C 1
ATOM 805 O O . ASP A 1 102 ? -1.487 -8.857 -18.727 1.00 86.62 102 ASP A O 1
ATOM 809 N N . GLY A 1 103 ? -2.527 -7.123 -17.766 1.00 86.25 103 GLY A N 1
ATOM 810 C CA . GLY A 1 103 ? -3.870 -7.710 -17.780 1.00 86.25 103 GLY A CA 1
ATOM 811 C C . GLY A 1 103 ? -4.134 -8.743 -16.679 1.00 86.25 103 GLY A C 1
ATOM 812 O O . GLY A 1 103 ? -5.172 -9.402 -16.719 1.00 86.25 103 GLY A O 1
ATOM 813 N N . VAL A 1 104 ? -3.229 -8.887 -15.706 1.00 90.62 104 VAL A N 1
ATOM 814 C CA . VAL A 1 104 ? -3.319 -9.867 -14.617 1.00 90.62 104 VAL A CA 1
ATOM 815 C C . VAL A 1 104 ? -3.155 -9.169 -13.265 1.00 90.62 104 VAL A C 1
ATOM 817 O O . VAL A 1 104 ? -2.415 -8.196 -13.120 1.00 90.62 104 VAL A O 1
ATOM 820 N N . GLU A 1 105 ? -3.871 -9.661 -12.255 1.00 94.12 105 GLU A N 1
ATOM 821 C CA . GLU A 1 105 ? -3.695 -9.208 -10.879 1.00 94.12 105 GLU A CA 1
ATOM 822 C C . GLU A 1 105 ? -2.609 -10.023 -10.169 1.00 94.12 105 GLU A C 1
ATOM 824 O O . GLU A 1 105 ? -2.633 -11.254 -10.144 1.00 94.12 105 GLU A O 1
ATOM 829 N N . HIS A 1 106 ? -1.686 -9.319 -9.526 1.00 95.69 106 HIS A N 1
ATOM 830 C CA . HIS A 1 106 ? -0.582 -9.886 -8.773 1.00 95.69 106 HIS A CA 1
ATOM 831 C C . HIS A 1 106 ? -0.620 -9.417 -7.321 1.00 95.69 106 HIS A C 1
ATOM 833 O O . HIS A 1 106 ? -0.927 -8.262 -7.030 1.00 95.69 106 HIS A O 1
ATOM 839 N N . THR A 1 107 ? -0.259 -10.299 -6.391 1.00 95.94 107 THR A N 1
ATOM 840 C CA . THR A 1 107 ? 0.056 -9.888 -5.018 1.00 95.94 107 THR A CA 1
ATOM 841 C C . THR A 1 107 ? 1.460 -9.296 -4.994 1.00 95.94 107 THR A C 1
ATOM 843 O O . THR A 1 107 ? 2.406 -9.963 -5.414 1.00 95.94 107 THR A O 1
ATOM 846 N N . ILE A 1 108 ? 1.600 -8.074 -4.484 1.00 94.62 108 ILE A N 1
ATOM 847 C CA . ILE A 1 108 ? 2.905 -7.440 -4.269 1.00 94.62 108 ILE A CA 1
ATOM 848 C C . ILE A 1 108 ? 3.298 -7.578 -2.803 1.00 94.62 108 ILE A C 1
ATOM 850 O O . ILE A 1 108 ? 2.455 -7.495 -1.908 1.00 94.62 108 ILE A O 1
ATOM 854 N N . THR A 1 109 ? 4.582 -7.803 -2.551 1.00 93.50 109 THR A N 1
ATOM 855 C CA . THR A 1 109 ? 5.103 -7.983 -1.194 1.00 93.50 109 THR A CA 1
ATOM 856 C C . THR A 1 109 ? 5.922 -6.776 -0.796 1.00 93.50 109 THR A C 1
ATOM 858 O O . THR A 1 109 ? 6.795 -6.347 -1.551 1.00 93.50 109 THR A O 1
ATOM 861 N N . THR A 1 110 ? 5.678 -6.258 0.398 1.00 92.00 110 THR A N 1
ATOM 862 C CA . THR A 1 110 ? 6.450 -5.161 0.968 1.00 92.00 110 THR A CA 1
ATOM 863 C C . THR A 1 110 ? 7.205 -5.619 2.206 1.00 92.00 110 THR A C 1
ATOM 865 O O . THR A 1 110 ? 6.741 -6.480 2.954 1.00 92.00 110 THR A O 1
ATOM 868 N N . ASN A 1 111 ? 8.377 -5.035 2.427 1.00 90.19 111 ASN A N 1
ATOM 869 C CA . ASN A 1 111 ? 9.148 -5.223 3.642 1.00 90.19 111 ASN A CA 1
ATOM 870 C C . ASN A 1 111 ? 9.575 -3.849 4.182 1.00 90.19 111 ASN A C 1
ATOM 872 O O . ASN A 1 111 ? 10.582 -3.308 3.720 1.00 90.19 111 ASN A O 1
ATOM 876 N N . PRO A 1 112 ? 8.821 -3.294 5.151 1.00 85.31 112 PRO A N 1
ATOM 877 C CA . PRO A 1 112 ? 9.117 -1.991 5.743 1.00 85.31 112 PRO A CA 1
ATOM 878 C C . PRO A 1 112 ? 10.472 -1.921 6.453 1.00 85.31 112 PRO A C 1
ATOM 880 O O . PRO A 1 112 ? 11.019 -0.844 6.592 1.00 85.31 112 PRO A O 1
ATOM 883 N N . LEU A 1 113 ? 11.023 -3.044 6.931 1.00 86.50 113 LEU A N 1
ATOM 884 C CA . LEU A 1 113 ? 12.319 -3.035 7.629 1.00 86.50 113 LEU A CA 1
ATOM 885 C C . LEU A 1 113 ? 13.496 -2.826 6.676 1.00 86.50 113 LEU A C 1
ATOM 887 O O . LEU A 1 113 ? 14.562 -2.389 7.093 1.00 86.50 113 LEU A O 1
ATOM 891 N N . HIS A 1 114 ? 13.304 -3.184 5.411 1.00 87.25 114 HIS A N 1
ATOM 892 C CA . HIS A 1 114 ? 14.312 -3.066 4.364 1.00 87.25 114 HIS A CA 1
ATOM 893 C C . HIS A 1 114 ? 13.917 -2.024 3.320 1.00 87.25 114 HIS A C 1
ATOM 895 O O . HIS A 1 114 ? 14.483 -2.034 2.236 1.00 87.25 114 HIS A O 1
ATOM 901 N N . ASP A 1 115 ? 12.899 -1.213 3.619 1.00 91.50 115 ASP A N 1
ATOM 902 C CA . ASP A 1 115 ? 12.184 -0.338 2.694 1.00 91.50 115 ASP A CA 1
ATOM 903 C C . ASP A 1 115 ? 12.162 -0.858 1.253 1.00 91.50 115 ASP A C 1
ATOM 905 O O . ASP A 1 115 ? 12.662 -0.233 0.314 1.00 91.50 115 ASP A O 1
ATOM 909 N N . SER A 1 116 ? 11.583 -2.048 1.085 1.00 93.94 116 SER A N 1
ATOM 910 C CA . SER A 1 116 ? 11.517 -2.716 -0.213 1.00 93.94 116 SER A CA 1
ATOM 911 C C . SER A 1 116 ? 10.100 -3.117 -0.598 1.00 93.94 116 SER A C 1
ATOM 913 O O . SER A 1 116 ? 9.258 -3.443 0.247 1.00 93.94 116 SER A O 1
ATOM 915 N N . ILE A 1 117 ? 9.841 -3.118 -1.903 1.00 95.19 117 ILE A N 1
ATOM 916 C CA . ILE A 1 117 ? 8.590 -3.565 -2.511 1.00 95.19 117 ILE A CA 1
ATOM 917 C C . ILE A 1 117 ? 8.888 -4.426 -3.733 1.00 95.19 117 ILE A C 1
ATOM 919 O O . ILE A 1 117 ? 9.707 -4.073 -4.574 1.00 95.19 117 ILE A O 1
ATOM 923 N N . THR A 1 118 ? 8.238 -5.581 -3.843 1.00 95.75 118 THR A N 1
ATOM 924 C CA . THR A 1 118 ? 8.478 -6.531 -4.934 1.00 95.75 118 THR A CA 1
ATOM 925 C C . THR A 1 118 ? 7.236 -6.703 -5.789 1.00 95.75 118 THR A C 1
ATOM 927 O O . THR A 1 118 ? 6.173 -7.080 -5.291 1.00 95.75 118 THR A O 1
ATOM 930 N N . PHE A 1 119 ? 7.406 -6.463 -7.089 1.00 94.69 119 PHE A N 1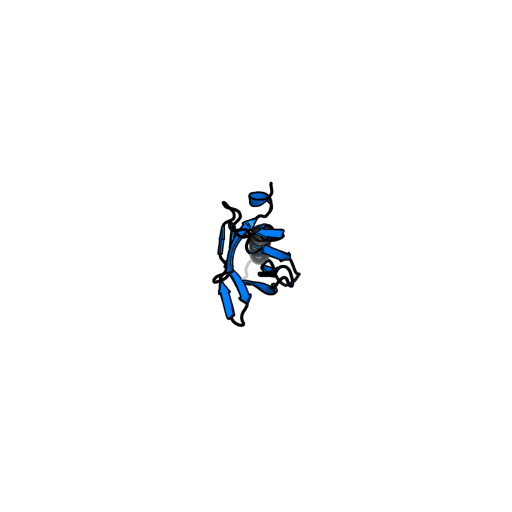
ATOM 931 C CA . PHE A 1 119 ? 6.410 -6.716 -8.124 1.00 94.69 119 PHE A CA 1
ATOM 932 C C . PHE A 1 119 ? 6.798 -7.995 -8.879 1.00 94.69 119 PHE A C 1
ATOM 934 O O . PHE A 1 119 ? 7.852 -8.022 -9.526 1.00 94.69 119 PHE A O 1
ATOM 941 N N . PRO A 1 120 ? 5.987 -9.068 -8.826 1.00 93.50 120 PRO A N 1
ATOM 942 C CA . PRO A 1 120 ? 6.250 -10.296 -9.577 1.00 93.50 120 PRO A CA 1
ATOM 943 C C . PRO A 1 120 ? 6.545 -10.038 -11.067 1.00 93.50 120 PRO A C 1
ATOM 945 O O . PRO A 1 120 ? 5.783 -9.365 -11.753 1.00 93.50 120 PRO A O 1
ATOM 948 N N . GLY A 1 121 ? 7.673 -10.543 -11.573 1.00 90.06 121 GLY A N 1
ATOM 949 C CA . GLY A 1 121 ? 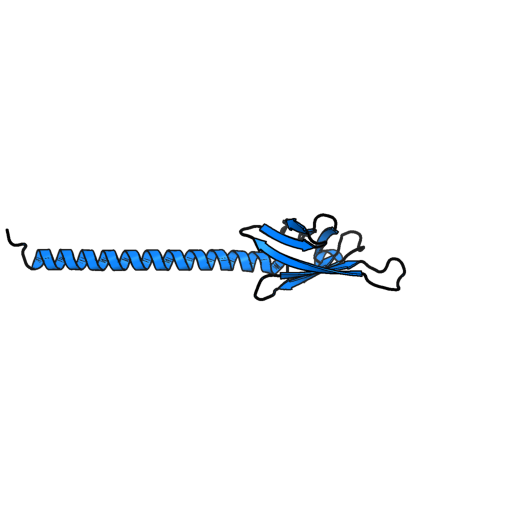8.126 -10.317 -12.958 1.00 90.06 121 GLY A CA 1
ATOM 950 C C . GLY A 1 121 ? 8.829 -8.972 -13.212 1.00 90.06 121 GLY A C 1
ATOM 951 O O . GLY A 1 121 ? 9.592 -8.854 -14.171 1.00 90.06 121 GLY A O 1
ATOM 952 N N . TYR A 1 122 ? 8.666 -7.987 -12.324 1.00 90.12 122 TYR A N 1
ATOM 953 C CA . TYR A 1 122 ? 9.294 -6.663 -12.428 1.00 90.12 122 TYR A CA 1
ATOM 954 C C . TYR A 1 122 ? 10.430 -6.431 -11.423 1.00 90.12 122 TYR A C 1
ATOM 956 O O . TYR A 1 122 ? 11.266 -5.557 -11.655 1.00 90.12 122 TYR A O 1
ATOM 964 N N . GLY A 1 123 ? 10.531 -7.266 -10.390 1.00 93.12 123 GLY A N 1
ATOM 965 C CA . GLY A 1 123 ? 11.646 -7.288 -9.446 1.00 93.12 123 GLY A CA 1
ATOM 966 C C . GLY A 1 123 ? 11.352 -6.567 -8.133 1.00 93.12 123 GLY A C 1
ATOM 967 O O . GLY A 1 123 ? 10.221 -6.154 -7.863 1.00 93.12 123 GLY A O 1
ATOM 968 N N . THR A 1 124 ? 12.390 -6.466 -7.307 1.00 95.88 124 THR A N 1
ATOM 969 C CA . THR A 1 124 ? 12.367 -5.772 -6.018 1.00 95.88 124 THR A CA 1
ATOM 970 C C . THR A 1 124 ? 12.904 -4.361 -6.192 1.00 95.88 124 THR A C 1
ATOM 972 O O . THR A 1 124 ? 13.990 -4.173 -6.732 1.00 95.88 124 THR A O 1
ATOM 975 N N . PHE A 1 125 ? 12.141 -3.386 -5.723 1.00 95.88 125 PHE A N 1
ATOM 976 C CA . PHE A 1 125 ? 12.496 -1.979 -5.684 1.00 95.88 125 PHE A CA 1
ATOM 977 C C . PHE A 1 125 ? 12.815 -1.601 -4.241 1.00 95.88 125 PHE A C 1
ATOM 979 O O . PHE A 1 125 ? 12.115 -2.031 -3.321 1.00 95.88 125 PHE A O 1
ATOM 986 N N . LEU A 1 126 ? 13.861 -0.808 -4.060 1.00 95.38 126 LEU A N 1
ATOM 987 C CA . LEU A 1 126 ? 14.247 -0.189 -2.797 1.00 95.38 126 LEU A CA 1
ATOM 988 C C . LEU A 1 126 ? 13.865 1.285 -2.849 1.00 95.38 126 LEU A C 1
ATOM 990 O O . LEU A 1 126 ? 13.710 1.838 -3.940 1.00 95.38 126 LEU A O 1
ATOM 994 N N . ARG A 1 127 ? 13.697 1.933 -1.701 1.00 94.06 127 ARG A N 1
ATOM 995 C CA . ARG A 1 127 ? 13.435 3.374 -1.695 1.00 94.06 127 ARG A CA 1
ATOM 996 C C . ARG A 1 127 ? 14.590 4.155 -2.306 1.00 94.06 127 ARG A C 1
ATOM 998 O O . ARG A 1 127 ? 15.757 3.798 -2.149 1.00 94.06 127 ARG A O 1
ATOM 1005 N N . ASP A 1 128 ? 14.249 5.254 -2.966 1.00 90.31 128 ASP A N 1
ATOM 1006 C CA . ASP A 1 128 ? 15.248 6.123 -3.585 1.00 90.31 128 ASP A CA 1
ATOM 1007 C C . ASP A 1 128 ? 16.240 6.703 -2.564 1.00 90.31 128 ASP A C 1
ATOM 1009 O O . ASP A 1 128 ? 17.417 6.819 -2.879 1.00 90.31 128 ASP A O 1
ATOM 1013 N N . ASP A 1 129 ? 15.821 7.006 -1.333 1.00 86.69 129 ASP A N 1
ATOM 1014 C CA . ASP A 1 129 ? 16.719 7.489 -0.270 1.00 86.69 129 ASP A CA 1
ATOM 1015 C C . ASP A 1 129 ? 17.744 6.434 0.180 1.00 86.69 129 ASP A C 1
ATOM 1017 O O . ASP A 1 129 ? 18.870 6.787 0.521 1.00 86.69 129 ASP A O 1
ATOM 1021 N N . GLN A 1 130 ? 17.415 5.140 0.099 1.00 85.06 130 GLN A N 1
ATOM 1022 C CA . GLN A 1 130 ? 18.384 4.065 0.341 1.00 85.06 130 GLN A CA 1
ATOM 1023 C C . GLN A 1 130 ? 19.427 3.928 -0.776 1.00 85.06 130 GLN A C 1
ATOM 1025 O O . GLN A 1 130 ? 20.538 3.464 -0.523 1.00 85.06 130 GLN A O 1
ATOM 1030 N N . ILE A 1 131 ? 19.070 4.284 -2.013 1.00 82.56 131 ILE A N 1
ATOM 1031 C CA . ILE A 1 131 ? 19.948 4.138 -3.183 1.00 82.56 131 ILE A CA 1
ATOM 1032 C C . ILE A 1 131 ? 20.773 5.407 -3.430 1.00 82.56 131 ILE A C 1
ATOM 1034 O O . ILE A 1 131 ? 21.944 5.307 -3.798 1.00 82.56 131 ILE A O 1
ATOM 1038 N N . PHE A 1 132 ? 20.172 6.587 -3.266 1.00 82.75 132 PHE A N 1
ATOM 1039 C CA . PHE A 1 132 ? 20.730 7.859 -3.730 1.00 82.75 132 PHE A CA 1
ATOM 1040 C C . PHE A 1 132 ? 21.220 8.803 -2.628 1.00 82.75 132 PHE A C 1
ATOM 1042 O O . PHE A 1 132 ? 21.940 9.729 -2.989 1.00 82.75 132 PHE A O 1
ATOM 1049 N N . GLY A 1 133 ? 20.882 8.552 -1.353 1.00 63.25 133 GLY A N 1
ATOM 1050 C CA . GLY A 1 133 ? 21.464 9.192 -0.157 1.00 63.25 133 GLY A CA 1
ATOM 1051 C C . GLY A 1 133 ? 21.798 10.675 -0.275 1.00 63.25 133 GLY A C 1
ATOM 1052 O O . GLY A 1 133 ? 23.009 10.975 -0.387 1.00 63.25 133 GLY A O 1
#

Radius of gyration: 25.98 Å; chains: 1; bounding box: 71×20×71 Å